Protein AF-A0A1C7E6P9-F1 (afdb_monomer_lite)

Radius of gyration: 23.46 Å; chains: 1; bounding box: 51×42×61 Å

Organism: NCBI:txid1038856

Foldseek 3Di:
DPDPPVVLVVQLVVQLVVQLPPPVCVVPDDPVRSNVCSNVVSVVVVVCCVVVVVQLVVLQVQLVVLQVVLVVCCVVDVVSSVVSNVSSCVSNVVVVVVVVVVVVVVVVVVVVVVVVVVVVVVVD

Sequence (124 aa):
MANSLDTNQSIQNVLIEIFENDPKAQREMNPEEITAISEQYTNDILSFVQNALKYPFYLLGIAALLSLVALFTIKLNKYVSALLLLFAGLLSIFTLLPPILLFFASNNLFKTSSQNQNAVRKLM

pLDDT: mean 78.23, std 13.2, range [35.25, 94.56]

Structure (mmCIF, N/CA/C/O backbone):
data_AF-A0A1C7E6P9-F1
#
_entry.id   AF-A0A1C7E6P9-F1
#
loop_
_atom_site.group_PDB
_atom_site.id
_atom_site.type_symbol
_atom_site.label_atom_id
_atom_site.label_alt_id
_atom_site.label_comp_id
_atom_site.label_asym_id
_atom_site.label_entity_id
_atom_site.label_seq_id
_atom_site.pdbx_PDB_ins_code
_atom_site.Cartn_x
_atom_site.Cartn_y
_atom_site.Cartn_z
_atom_site.occupancy
_atom_site.B_iso_or_equiv
_atom_site.auth_seq_id
_atom_site.auth_comp_id
_atom_site.auth_asym_id
_atom_site.auth_atom_id
_atom_site.pdbx_PDB_model_num
ATOM 1 N N . MET A 1 1 ? -19.136 6.232 -15.610 1.00 35.25 1 MET A N 1
ATOM 2 C CA . MET A 1 1 ? -18.109 5.191 -15.827 1.00 35.25 1 MET A CA 1
ATOM 3 C C . MET A 1 1 ? -17.385 5.527 -17.125 1.00 35.25 1 MET A C 1
ATOM 5 O O . MET A 1 1 ? -17.733 5.001 -18.166 1.00 35.25 1 MET A O 1
ATOM 9 N N . ALA A 1 2 ? -16.485 6.505 -17.094 1.00 39.69 2 ALA A N 1
ATOM 10 C CA . ALA A 1 2 ? -15.740 6.974 -18.263 1.00 39.69 2 ALA A CA 1
ATOM 11 C C . ALA A 1 2 ? -14.478 7.648 -17.719 1.00 39.69 2 ALA A C 1
ATOM 13 O O . ALA A 1 2 ? -14.565 8.780 -17.262 1.00 39.69 2 ALA A O 1
ATOM 14 N N . ASN A 1 3 ? -13.391 6.882 -17.574 1.00 42.16 3 ASN A N 1
ATOM 15 C CA . ASN A 1 3 ? -12.027 7.416 -17.401 1.00 42.16 3 ASN A CA 1
ATOM 16 C C . ASN A 1 3 ? -10.928 6.341 -17.338 1.00 42.16 3 ASN A C 1
ATOM 18 O O . ASN A 1 3 ? -9.770 6.682 -17.161 1.00 42.16 3 ASN A O 1
ATOM 22 N N . SER A 1 4 ? -11.236 5.046 -17.461 1.00 51.09 4 SER A N 1
ATOM 23 C CA . SER A 1 4 ? -10.208 3.994 -17.392 1.00 51.09 4 SER A CA 1
ATOM 24 C C . SER A 1 4 ? -9.660 3.552 -18.751 1.00 51.09 4 SER A C 1
ATOM 26 O O . SER A 1 4 ? -8.664 2.842 -18.780 1.00 51.09 4 SER A O 1
ATOM 28 N N . LEU A 1 5 ? -10.298 3.914 -19.868 1.00 48.09 5 LEU A N 1
ATOM 29 C CA . LEU A 1 5 ? -9.858 3.491 -21.205 1.00 48.09 5 LEU A CA 1
ATOM 30 C C . LEU A 1 5 ? -8.693 4.355 -21.710 1.00 48.09 5 LEU A C 1
ATOM 32 O O . LEU A 1 5 ? -7.632 3.808 -21.996 1.00 48.09 5 LEU A O 1
ATOM 36 N N . ASP A 1 6 ? -8.836 5.684 -21.687 1.00 51.16 6 ASP A N 1
ATOM 37 C CA . ASP A 1 6 ? -7.782 6.602 -22.150 1.00 51.16 6 ASP A CA 1
ATOM 38 C C . ASP A 1 6 ? -6.518 6.547 -21.274 1.00 51.16 6 ASP A C 1
ATOM 40 O O . ASP A 1 6 ? -5.398 6.539 -21.780 1.00 51.16 6 ASP A O 1
ATOM 44 N N . THR A 1 7 ? -6.670 6.434 -19.948 1.00 55.47 7 THR A N 1
ATOM 45 C CA . THR A 1 7 ? -5.520 6.355 -19.028 1.00 55.47 7 THR A CA 1
ATOM 46 C C . THR A 1 7 ? -4.739 5.048 -19.179 1.00 55.47 7 THR A C 1
ATOM 48 O O . THR A 1 7 ? -3.515 5.061 -19.067 1.00 55.47 7 THR A O 1
ATOM 51 N N . ASN A 1 8 ? -5.412 3.927 -19.470 1.00 63.56 8 ASN A N 1
ATOM 52 C CA . ASN A 1 8 ? -4.724 2.660 -19.728 1.00 63.56 8 ASN A C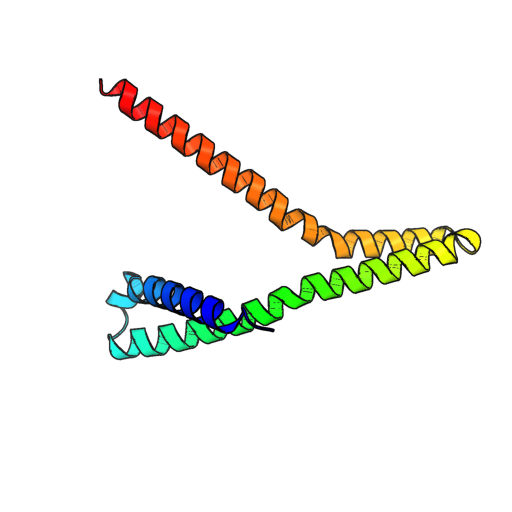A 1
ATOM 53 C C . ASN A 1 8 ? -3.908 2.724 -21.022 1.00 63.56 8 ASN A C 1
ATOM 55 O O . ASN A 1 8 ? -2.774 2.265 -21.018 1.00 63.56 8 ASN A O 1
ATOM 59 N N . GLN A 1 9 ? -4.430 3.351 -22.081 1.00 68.75 9 GLN A N 1
ATOM 60 C CA . GLN A 1 9 ? -3.700 3.486 -23.344 1.00 68.75 9 GLN A CA 1
ATOM 61 C C . GLN A 1 9 ? -2.477 4.403 -23.220 1.00 68.75 9 GLN A C 1
ATOM 63 O O . GLN A 1 9 ? -1.405 4.064 -23.708 1.00 68.75 9 GLN A O 1
ATOM 68 N N . SER A 1 10 ? -2.586 5.535 -22.515 1.00 72.75 10 SER A N 1
ATOM 69 C CA . SER A 1 10 ? -1.421 6.406 -22.293 1.00 72.75 10 SER A CA 1
ATOM 70 C C . SER A 1 10 ? -0.323 5.724 -21.470 1.00 72.75 10 SER A C 1
ATOM 72 O O . SER A 1 10 ? 0.853 5.857 -21.794 1.00 72.75 10 SER A O 1
ATOM 74 N N . ILE A 1 11 ? -0.688 4.975 -20.424 1.00 71.50 11 ILE A N 1
ATOM 75 C CA . ILE A 1 11 ? 0.284 4.238 -19.599 1.00 71.50 11 ILE A CA 1
ATOM 76 C C . ILE A 1 11 ? 0.900 3.077 -20.387 1.00 71.50 11 ILE A C 1
ATOM 78 O O . ILE A 1 11 ? 2.102 2.845 -20.270 1.00 71.50 11 ILE A O 1
ATOM 82 N N . GLN A 1 12 ? 0.106 2.384 -21.209 1.00 73.81 12 GLN A N 1
ATOM 83 C CA . GLN A 1 12 ? 0.607 1.345 -22.108 1.00 73.81 12 GLN A CA 1
ATOM 84 C C . GLN A 1 12 ? 1.659 1.905 -23.067 1.00 73.81 12 GLN A C 1
ATOM 86 O O . GLN A 1 12 ? 2.755 1.361 -23.138 1.00 73.81 12 GLN A O 1
ATOM 91 N N . ASN A 1 13 ? 1.368 3.030 -23.722 1.00 78.62 13 ASN A N 1
ATOM 92 C CA . ASN A 1 13 ? 2.291 3.647 -24.674 1.00 78.62 13 ASN A CA 1
ATOM 93 C C . ASN A 1 13 ? 3.611 4.064 -24.015 1.00 78.62 13 ASN A C 1
ATOM 95 O O . ASN A 1 13 ? 4.670 3.831 -24.582 1.00 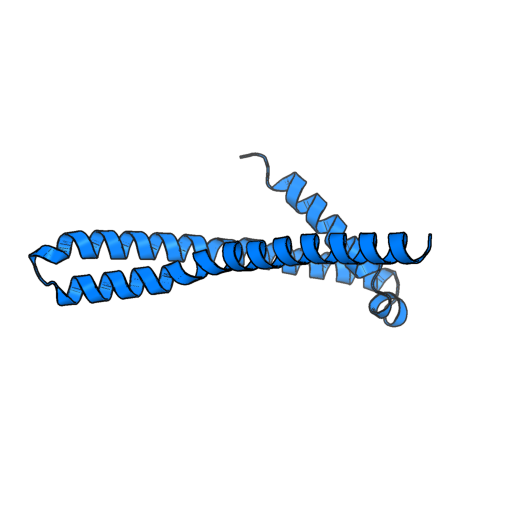78.62 13 ASN A O 1
ATOM 99 N N . VAL A 1 14 ? 3.565 4.619 -22.798 1.00 80.31 14 VAL A N 1
ATOM 100 C CA . VAL A 1 14 ? 4.780 5.003 -22.059 1.00 80.31 14 VAL A CA 1
ATOM 101 C C . VAL A 1 14 ? 5.605 3.779 -21.651 1.00 80.31 14 VAL A C 1
ATOM 103 O O . VAL A 1 14 ? 6.828 3.813 -21.726 1.00 80.31 14 VAL A O 1
ATOM 106 N N . LEU A 1 15 ? 4.966 2.691 -21.211 1.00 75.88 15 LEU A N 1
ATOM 107 C CA . LEU A 1 15 ? 5.675 1.464 -20.830 1.00 75.88 15 LEU A CA 1
ATOM 108 C C . LEU A 1 15 ? 6.314 0.771 -22.038 1.00 75.88 15 LEU A C 1
ATOM 110 O O . LEU A 1 15 ? 7.460 0.332 -21.937 1.00 75.88 15 LEU A O 1
ATOM 114 N N . ILE A 1 16 ? 5.604 0.732 -23.167 1.00 79.38 16 ILE A N 1
ATOM 115 C CA . ILE A 1 16 ? 6.133 0.247 -24.445 1.00 79.38 16 ILE A CA 1
ATOM 116 C C . ILE A 1 16 ? 7.332 1.104 -24.854 1.00 79.38 16 ILE A C 1
ATOM 118 O O . ILE A 1 16 ? 8.407 0.563 -25.087 1.00 79.38 16 ILE A O 1
ATOM 122 N N . GLU A 1 17 ? 7.203 2.433 -24.824 1.00 80.06 17 GLU A N 1
ATOM 123 C CA . GLU A 1 17 ? 8.282 3.353 -25.194 1.00 80.06 17 GLU A CA 1
ATOM 124 C C . GLU A 1 17 ? 9.521 3.199 -24.296 1.00 80.06 17 GLU A C 1
ATOM 126 O O . GLU A 1 17 ? 10.649 3.231 -24.786 1.00 80.06 17 GLU A O 1
ATOM 131 N N . ILE A 1 18 ? 9.348 2.992 -22.986 1.00 79.81 18 ILE A N 1
ATOM 132 C CA . ILE A 1 18 ? 10.470 2.747 -22.066 1.00 79.81 18 ILE A CA 1
ATOM 133 C C . ILE A 1 18 ? 11.175 1.427 -22.394 1.00 79.81 18 ILE A C 1
ATOM 135 O O . ILE A 1 18 ? 12.403 1.370 -22.347 1.00 79.81 18 ILE A O 1
ATOM 139 N N . PHE A 1 19 ? 10.419 0.375 -22.711 1.00 75.00 19 PHE A N 1
ATOM 140 C CA . PHE A 1 19 ? 10.976 -0.944 -23.005 1.00 75.00 19 PHE A CA 1
ATOM 141 C C . PHE A 1 19 ? 11.666 -0.985 -24.374 1.00 75.00 19 PHE A C 1
ATOM 143 O O . PHE A 1 19 ? 12.775 -1.501 -24.492 1.00 75.00 19 PHE A O 1
ATOM 150 N N . GLU A 1 20 ? 11.057 -0.387 -25.399 1.00 78.50 20 GLU A N 1
ATOM 151 C CA . GLU A 1 20 ? 11.632 -0.295 -26.745 1.00 78.50 20 GLU A CA 1
ATOM 152 C C . GLU A 1 20 ? 12.910 0.551 -26.773 1.00 78.50 20 GLU A C 1
ATOM 154 O O . GLU A 1 20 ? 13.826 0.277 -27.552 1.00 78.50 20 GLU A O 1
ATOM 159 N N . ASN A 1 21 ? 13.014 1.549 -25.892 1.00 81.75 21 ASN A N 1
ATOM 160 C CA . ASN A 1 21 ? 14.213 2.370 -25.740 1.00 81.75 21 ASN A CA 1
ATOM 161 C C . ASN A 1 21 ? 15.252 1.789 -24.764 1.00 81.75 21 ASN A C 1
ATOM 163 O O . ASN A 1 21 ? 16.274 2.439 -24.524 1.00 81.75 21 ASN A O 1
ATOM 167 N N . ASP A 1 22 ? 15.044 0.589 -24.204 1.00 77.31 22 ASP A N 1
ATOM 168 C CA . ASP A 1 22 ? 16.033 -0.031 -23.322 1.00 77.31 22 ASP A CA 1
ATOM 169 C C . ASP A 1 22 ? 17.269 -0.479 -24.138 1.00 77.31 22 ASP A C 1
ATOM 171 O O . ASP A 1 22 ? 17.176 -1.375 -24.986 1.00 77.31 22 ASP A O 1
ATOM 175 N N . PRO A 1 23 ? 18.466 0.089 -23.879 1.00 76.94 23 PRO A N 1
ATOM 176 C CA . PRO A 1 23 ? 19.689 -0.267 -24.594 1.00 76.94 23 PRO A CA 1
ATOM 177 C C . PRO A 1 23 ? 20.113 -1.729 -24.399 1.00 76.94 23 PRO A C 1
ATOM 179 O O . PRO A 1 23 ? 20.939 -2.218 -25.170 1.00 76.94 23 PRO A O 1
ATOM 182 N N . LYS A 1 24 ? 19.603 -2.433 -23.380 1.00 77.31 24 LYS A N 1
ATOM 183 C CA . LYS A 1 24 ? 19.781 -3.884 -23.242 1.00 77.31 24 LYS A CA 1
ATOM 184 C C . LYS A 1 24 ? 18.864 -4.657 -24.185 1.00 77.31 24 LYS A C 1
ATOM 186 O O . LYS A 1 24 ? 19.351 -5.537 -24.888 1.00 77.31 24 LYS A O 1
ATOM 191 N N . ALA A 1 25 ? 17.584 -4.294 -24.250 1.00 71.50 25 ALA A N 1
ATOM 192 C CA . ALA A 1 25 ? 16.618 -4.941 -25.137 1.00 71.50 25 ALA A CA 1
ATOM 193 C C . ALA A 1 25 ? 17.032 -4.789 -26.611 1.00 71.50 25 ALA A C 1
ATOM 195 O O . ALA A 1 25 ? 17.084 -5.774 -27.340 1.00 71.50 25 ALA 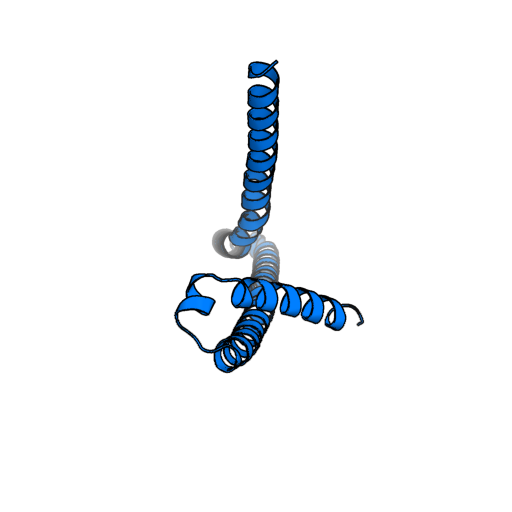A O 1
ATOM 196 N N . GLN A 1 26 ? 17.472 -3.592 -27.016 1.00 76.25 26 GLN A N 1
ATOM 197 C CA . GLN A 1 26 ? 17.956 -3.324 -28.379 1.00 76.25 26 GLN A CA 1
ATOM 198 C C . GLN A 1 26 ? 19.230 -4.092 -28.768 1.00 76.25 26 GLN A C 1
ATOM 200 O O . GLN A 1 26 ? 19.535 -4.223 -29.952 1.00 76.25 26 GLN A O 1
ATOM 205 N N . ARG A 1 27 ? 20.019 -4.558 -27.791 1.00 76.81 27 ARG A N 1
ATOM 206 C CA . ARG A 1 27 ? 21.246 -5.334 -28.042 1.00 76.81 27 ARG A CA 1
ATOM 207 C C . ARG A 1 27 ? 20.994 -6.830 -28.146 1.00 76.81 27 ARG A C 1
ATOM 209 O O . ARG A 1 27 ? 21.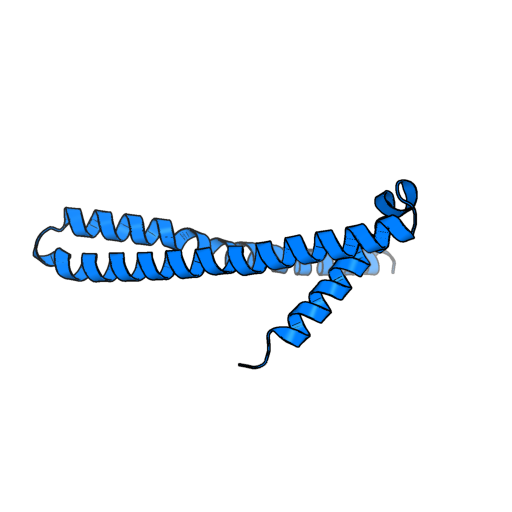789 -7.521 -28.776 1.00 76.81 27 ARG A O 1
ATOM 216 N N . GLU A 1 28 ? 19.960 -7.321 -27.474 1.00 81.06 28 GLU A N 1
ATOM 217 C CA . GLU A 1 28 ? 19.748 -8.751 -27.240 1.00 81.06 28 GLU A CA 1
ATOM 218 C C . GLU A 1 28 ? 18.561 -9.323 -28.029 1.00 81.06 28 GLU A C 1
ATOM 220 O O . GLU A 1 28 ? 18.453 -10.542 -28.130 1.00 81.06 28 GLU A O 1
ATOM 225 N N . MET A 1 29 ? 17.696 -8.479 -28.601 1.00 76.31 29 MET A N 1
ATOM 226 C CA . MET A 1 29 ? 16.448 -8.900 -29.247 1.00 76.31 29 MET A CA 1
ATOM 227 C C . MET A 1 29 ? 16.289 -8.299 -30.647 1.00 76.31 29 MET A C 1
ATOM 229 O O . MET A 1 29 ? 16.743 -7.184 -30.918 1.00 76.31 29 MET A O 1
ATOM 233 N N . ASN A 1 30 ? 15.613 -9.026 -31.541 1.00 81.69 30 ASN A N 1
ATOM 234 C CA . ASN A 1 30 ? 15.225 -8.485 -32.844 1.00 81.69 30 ASN A CA 1
ATOM 235 C C . ASN A 1 30 ? 14.066 -7.477 -32.705 1.00 81.69 30 ASN A C 1
ATOM 237 O O . ASN A 1 30 ? 13.243 -7.624 -31.806 1.00 81.69 30 ASN A O 1
ATOM 241 N N . PRO A 1 31 ? 13.918 -6.501 -33.622 1.00 73.81 31 PRO A N 1
ATOM 242 C CA . PRO A 1 31 ? 12.865 -5.482 -33.540 1.00 73.81 31 PRO A CA 1
ATOM 243 C C . PRO A 1 31 ? 11.441 -6.052 -33.420 1.00 73.81 31 PRO A C 1
ATOM 245 O O . PRO A 1 31 ? 10.647 -5.555 -32.630 1.00 73.81 31 PRO A O 1
ATOM 248 N N . GLU A 1 32 ? 11.135 -7.131 -34.147 1.00 71.88 32 GLU A N 1
ATOM 249 C CA . GLU A 1 32 ? 9.829 -7.808 -34.078 1.00 71.88 32 GLU A CA 1
ATOM 250 C C . GLU A 1 32 ? 9.597 -8.510 -32.727 1.00 71.88 32 GLU A C 1
ATOM 252 O O . GLU A 1 32 ? 8.472 -8.560 -32.233 1.00 71.88 32 GLU A O 1
ATOM 257 N N . GLU A 1 33 ? 10.663 -9.011 -32.096 1.00 71.25 33 GLU A N 1
ATOM 258 C CA . GLU A 1 33 ? 10.608 -9.618 -30.762 1.00 71.25 33 GLU A CA 1
ATOM 259 C C . GLU A 1 33 ? 10.464 -8.546 -29.675 1.00 71.25 33 GLU A C 1
ATOM 261 O O . GLU A 1 33 ? 9.707 -8.743 -28.728 1.00 71.25 33 GLU A O 1
ATOM 266 N N . ILE A 1 34 ? 11.127 -7.395 -29.833 1.00 73.06 34 ILE A N 1
ATOM 267 C CA . ILE A 1 34 ? 11.040 -6.258 -28.907 1.00 73.06 34 ILE A CA 1
ATOM 268 C C . ILE A 1 34 ? 9.595 -5.758 -28.809 1.00 73.06 34 ILE A C 1
ATOM 270 O O . ILE A 1 34 ? 9.092 -5.609 -27.698 1.00 73.06 34 ILE A O 1
ATOM 274 N N . THR A 1 35 ? 8.913 -5.544 -29.939 1.00 73.38 35 THR A N 1
ATOM 275 C CA . THR A 1 35 ? 7.527 -5.048 -29.945 1.00 73.38 35 THR A CA 1
ATOM 276 C C . THR A 1 35 ? 6.538 -6.092 -29.411 1.00 73.38 35 THR A C 1
ATOM 278 O O . THR A 1 35 ? 5.667 -5.768 -28.609 1.00 73.38 35 THR A O 1
ATOM 281 N N . ALA A 1 36 ? 6.693 -7.371 -29.771 1.00 73.12 36 ALA A N 1
ATOM 282 C CA . ALA A 1 36 ? 5.812 -8.424 -29.256 1.00 73.12 36 ALA A CA 1
ATOM 283 C C . ALA A 1 36 ? 5.969 -8.630 -27.735 1.00 73.12 36 ALA A C 1
ATOM 285 O O . ALA A 1 36 ? 4.982 -8.795 -27.012 1.00 73.12 36 ALA A O 1
ATOM 286 N N . ILE A 1 37 ? 7.208 -8.593 -27.230 1.00 75.19 37 ILE A N 1
ATOM 287 C CA . ILE A 1 37 ? 7.501 -8.736 -25.799 1.00 75.19 37 ILE A CA 1
ATOM 288 C C . ILE A 1 37 ? 7.067 -7.485 -25.029 1.00 75.19 37 ILE A C 1
ATOM 290 O O . ILE A 1 37 ? 6.520 -7.625 -23.934 1.00 75.19 37 ILE A O 1
ATOM 294 N N . SER A 1 38 ? 7.262 -6.279 -25.575 1.00 71.81 38 SER A N 1
ATOM 295 C CA . SER A 1 38 ? 6.877 -5.026 -24.912 1.00 71.81 38 SER A CA 1
ATOM 296 C C . SER A 1 38 ? 5.363 -4.935 -24.712 1.00 71.81 38 SER A C 1
ATOM 298 O O . SER A 1 38 ? 4.915 -4.597 -23.614 1.00 71.81 38 SER A O 1
ATOM 300 N N . GLU A 1 39 ? 4.563 -5.314 -25.712 1.00 76.50 39 GLU A N 1
ATOM 301 C CA . GLU A 1 39 ? 3.101 -5.342 -25.617 1.00 76.50 39 GLU A CA 1
ATOM 302 C C . GLU A 1 39 ? 2.613 -6.374 -24.594 1.00 76.50 39 GLU A C 1
ATOM 304 O O . GLU A 1 39 ? 1.772 -6.064 -23.741 1.00 76.50 39 GLU A O 1
ATOM 309 N N . GLN A 1 40 ? 3.156 -7.594 -24.636 1.00 77.25 40 GLN A N 1
ATOM 310 C CA . GLN A 1 40 ? 2.774 -8.655 -23.705 1.00 77.25 40 GLN A CA 1
ATOM 311 C C . GLN A 1 40 ? 3.160 -8.301 -22.262 1.00 77.25 40 GLN A C 1
ATOM 313 O O . GLN A 1 40 ? 2.323 -8.364 -21.361 1.00 77.25 40 GLN A O 1
ATOM 318 N N . TYR A 1 41 ? 4.397 -7.853 -22.047 1.00 74.81 41 TYR A N 1
ATOM 319 C CA . TYR A 1 41 ? 4.900 -7.425 -20.743 1.00 74.81 41 TYR A CA 1
ATOM 320 C C . TYR A 1 41 ? 4.084 -6.263 -20.168 1.00 74.81 41 TYR A C 1
ATOM 322 O O . TYR A 1 41 ? 3.724 -6.258 -18.988 1.00 74.81 41 TYR A O 1
ATOM 330 N N . THR A 1 42 ? 3.732 -5.295 -21.012 1.00 78.12 42 THR A N 1
ATOM 331 C CA . THR A 1 42 ? 2.925 -4.143 -20.611 1.00 78.12 42 THR A CA 1
ATOM 332 C C . THR A 1 42 ? 1.516 -4.562 -20.197 1.00 78.12 42 THR A C 1
ATOM 334 O O . THR A 1 42 ? 1.015 -4.098 -19.171 1.00 78.12 42 THR A O 1
ATOM 337 N N . ASN A 1 43 ? 0.877 -5.466 -20.943 1.00 80.19 43 ASN A N 1
ATOM 338 C CA . ASN A 1 43 ? -0.449 -5.983 -20.602 1.00 80.19 43 ASN A CA 1
ATOM 339 C C . ASN A 1 43 ? -0.442 -6.795 -19.297 1.00 80.19 43 ASN A C 1
ATOM 341 O O . ASN A 1 43 ? -1.336 -6.629 -18.458 1.00 80.19 43 ASN A O 1
ATOM 345 N N . ASP A 1 44 ? 0.589 -7.611 -19.082 1.00 79.25 44 ASP A N 1
ATOM 346 C CA . ASP A 1 44 ? 0.753 -8.385 -17.852 1.00 79.25 44 ASP A CA 1
ATOM 347 C C . ASP A 1 44 ? 0.962 -7.470 -16.640 1.00 79.25 44 ASP A C 1
ATOM 349 O O . ASP A 1 44 ? 0.284 -7.625 -15.621 1.00 79.25 44 ASP A O 1
ATOM 353 N N . ILE A 1 45 ? 1.808 -6.442 -16.762 1.00 79.88 45 ILE A N 1
ATOM 354 C CA . ILE A 1 45 ? 1.982 -5.439 -15.705 1.00 79.88 45 ILE A CA 1
ATOM 355 C C . ILE A 1 45 ? 0.680 -4.703 -15.437 1.00 79.88 45 ILE A C 1
ATOM 357 O O . ILE A 1 45 ? 0.302 -4.541 -14.280 1.00 79.88 45 ILE A O 1
ATOM 361 N N . LEU A 1 46 ? -0.016 -4.241 -16.473 1.00 79.19 46 LEU A N 1
ATOM 362 C CA . LEU A 1 46 ? -1.214 -3.431 -16.296 1.00 79.19 46 LEU A CA 1
ATOM 363 C C . LEU A 1 46 ? -2.329 -4.229 -15.614 1.00 79.19 46 LEU A C 1
ATOM 365 O O . LEU A 1 46 ? -2.985 -3.722 -14.701 1.00 79.19 46 LEU A O 1
ATOM 369 N N . SER A 1 47 ? -2.504 -5.495 -16.001 1.00 80.06 47 SER A N 1
ATOM 370 C CA . SER A 1 47 ? -3.463 -6.400 -15.366 1.00 80.06 47 SER A CA 1
ATOM 371 C C . SER A 1 47 ? -3.076 -6.719 -13.917 1.00 80.06 47 SER A C 1
ATOM 373 O O . SER A 1 47 ? -3.931 -6.670 -13.023 1.00 80.06 47 SER A O 1
ATOM 375 N N . PHE A 1 48 ? -1.786 -6.955 -13.652 1.00 80.38 48 PHE A N 1
ATOM 376 C CA . PHE A 1 48 ? -1.267 -7.160 -12.305 1.00 80.38 48 PHE A CA 1
ATOM 377 C C . PHE A 1 48 ? -1.502 -5.930 -11.434 1.00 80.38 48 PHE A C 1
ATOM 379 O O . PHE A 1 48 ? -2.078 -6.053 -10.360 1.00 80.38 48 PHE A O 1
ATOM 386 N N . VAL A 1 49 ? -1.127 -4.742 -11.906 1.00 80.06 49 VAL A N 1
ATOM 387 C CA . VAL A 1 49 ? -1.286 -3.464 -11.204 1.00 80.06 49 VAL A CA 1
ATOM 388 C C . VAL A 1 49 ? -2.763 -3.201 -10.920 1.00 80.06 49 VAL A C 1
ATOM 390 O O . VAL A 1 49 ? -3.121 -2.952 -9.772 1.00 80.06 49 VAL A O 1
ATOM 393 N N . GLN A 1 50 ? -3.654 -3.343 -11.905 1.00 80.25 50 GLN A N 1
ATOM 394 C CA . GLN A 1 50 ? -5.094 -3.150 -11.697 1.00 80.25 50 GLN A CA 1
ATOM 395 C C . GLN A 1 50 ? -5.684 -4.093 -10.642 1.00 80.25 50 GLN A C 1
ATOM 397 O O . GLN A 1 50 ? -6.561 -3.683 -9.879 1.00 80.25 50 GLN A O 1
ATOM 402 N N . ASN A 1 51 ? -5.230 -5.346 -10.577 1.00 79.12 51 ASN A N 1
ATOM 403 C CA . ASN A 1 51 ? -5.678 -6.275 -9.541 1.00 79.12 51 ASN A CA 1
ATOM 404 C C . ASN A 1 51 ? -4.999 -6.016 -8.192 1.00 79.12 51 ASN A C 1
ATOM 406 O O . ASN A 1 51 ? -5.676 -6.004 -7.163 1.00 79.12 51 ASN A O 1
ATOM 410 N N . ALA A 1 52 ? -3.697 -5.743 -8.186 1.00 80.56 52 ALA A N 1
ATOM 411 C CA . ALA A 1 52 ? -2.911 -5.426 -7.001 1.00 80.56 52 ALA A CA 1
ATOM 412 C C . ALA A 1 52 ? -3.447 -4.177 -6.292 1.00 80.56 52 ALA A C 1
ATOM 414 O O . ALA A 1 52 ? -3.569 -4.178 -5.070 1.00 80.56 52 ALA A O 1
ATOM 415 N N . LEU A 1 53 ? -3.857 -3.148 -7.044 1.00 78.19 53 LEU A N 1
ATOM 416 C CA . LEU A 1 53 ? -4.420 -1.917 -6.490 1.00 78.19 53 LEU A CA 1
ATOM 417 C C . LEU A 1 53 ? -5.753 -2.131 -5.771 1.00 78.19 53 LEU A C 1
ATOM 419 O O . LEU A 1 53 ? -6.103 -1.298 -4.946 1.00 78.19 53 LEU A O 1
ATOM 423 N N . LYS A 1 54 ? -6.492 -3.219 -6.023 1.00 80.62 54 LYS A N 1
ATOM 424 C CA . LYS A 1 54 ? -7.765 -3.492 -5.328 1.00 80.62 54 LYS A CA 1
ATOM 425 C C . LYS A 1 54 ? -7.562 -4.058 -3.922 1.00 80.62 54 LYS A C 1
ATOM 427 O O . LYS A 1 54 ? -8.327 -3.724 -3.020 1.00 80.62 54 LYS A O 1
ATOM 432 N N . TYR A 1 55 ? -6.530 -4.880 -3.717 1.00 82.38 55 TYR A N 1
ATOM 433 C CA . TYR A 1 55 ? -6.196 -5.479 -2.416 1.00 82.38 55 TYR A CA 1
ATOM 434 C C . TYR A 1 55 ? -6.142 -4.483 -1.249 1.00 82.38 55 TYR A C 1
ATOM 436 O O . TYR A 1 55 ? -6.807 -4.741 -0.243 1.00 82.38 55 TYR A O 1
ATOM 444 N N . PRO A 1 56 ? -5.433 -3.342 -1.343 1.00 84.06 56 PRO A N 1
ATOM 445 C CA . PRO A 1 56 ? -5.406 -2.368 -0.260 1.00 84.06 56 PRO A CA 1
ATOM 446 C C . PRO A 1 56 ? -6.804 -1.837 0.096 1.00 84.06 56 PRO A C 1
ATOM 448 O O . PRO A 1 56 ? -7.126 -1.703 1.276 1.00 84.06 56 PRO A O 1
ATOM 451 N N . PHE A 1 57 ? -7.687 -1.616 -0.883 1.00 84.56 57 PHE A N 1
ATOM 452 C CA . PHE A 1 57 ? -9.063 -1.188 -0.599 1.00 84.56 57 PHE A CA 1
ATOM 453 C C . PHE A 1 57 ? -9.872 -2.262 0.140 1.00 84.56 57 PHE A C 1
ATOM 455 O O . PHE A 1 57 ? -10.612 -1.932 1.067 1.00 84.56 57 PHE A O 1
ATOM 462 N N . TYR A 1 58 ? -9.708 -3.542 -0.209 1.00 87.94 58 TYR A N 1
ATOM 463 C CA . TYR A 1 58 ? -10.352 -4.634 0.530 1.00 87.94 58 TYR A CA 1
ATOM 464 C C . TYR A 1 58 ? -9.840 -4.737 1.971 1.00 87.94 58 TYR A C 1
ATOM 466 O O . TYR A 1 58 ? -10.643 -4.884 2.893 1.00 87.94 58 TYR A O 1
ATOM 474 N N . LEU A 1 59 ? -8.527 -4.598 2.181 1.00 87.75 59 LEU A N 1
ATOM 475 C CA . LEU A 1 59 ? -7.926 -4.594 3.520 1.00 87.75 59 LEU A CA 1
ATOM 476 C C . LEU A 1 59 ? -8.460 -3.435 4.372 1.00 87.75 59 LEU A C 1
ATOM 478 O O . LEU A 1 59 ? -8.784 -3.637 5.541 1.00 87.75 59 LEU A O 1
ATOM 482 N N . LEU A 1 60 ? -8.632 -2.250 3.778 1.00 89.62 60 LEU A N 1
ATOM 483 C CA . LEU A 1 60 ? -9.270 -1.101 4.427 1.00 89.62 60 LEU A CA 1
ATOM 484 C C . LEU A 1 60 ? -10.730 -1.373 4.801 1.00 89.62 60 LEU A C 1
ATOM 486 O O . LEU A 1 60 ? -11.146 -1.050 5.913 1.00 89.62 60 LEU A O 1
ATOM 490 N N . GLY A 1 61 ? -11.504 -1.990 3.905 1.00 91.00 61 GLY A N 1
ATOM 491 C CA . GLY A 1 61 ? -12.888 -2.375 4.188 1.00 91.00 61 GLY A CA 1
ATOM 492 C C . GLY A 1 61 ? -12.988 -3.340 5.374 1.00 91.00 61 GLY A C 1
ATOM 493 O O . GLY A 1 61 ? -13.795 -3.134 6.281 1.00 91.00 61 GLY A O 1
ATOM 494 N N . ILE A 1 62 ? -12.116 -4.351 5.415 1.00 92.25 62 ILE A N 1
ATOM 495 C CA . ILE A 1 62 ? -12.037 -5.306 6.529 1.00 92.25 62 ILE A CA 1
ATOM 496 C C . ILE A 1 62 ? -11.611 -4.599 7.823 1.00 92.25 62 ILE A C 1
ATOM 498 O O . ILE A 1 62 ? -12.220 -4.823 8.868 1.00 92.25 62 ILE A O 1
ATOM 502 N N . ALA A 1 63 ? -10.618 -3.709 7.768 1.00 92.62 63 ALA A N 1
ATOM 503 C CA . ALA A 1 63 ? -10.178 -2.930 8.925 1.00 92.62 63 ALA A CA 1
ATOM 504 C C . ALA A 1 63 ? -11.302 -2.042 9.491 1.00 92.62 63 ALA A C 1
ATOM 506 O O . ALA A 1 63 ? -11.477 -1.960 10.710 1.00 92.62 63 ALA A O 1
ATOM 507 N N . ALA A 1 64 ? -12.106 -1.419 8.624 1.00 93.25 64 ALA A N 1
ATOM 508 C CA . ALA A 1 64 ? -13.258 -0.618 9.031 1.00 93.25 64 ALA A CA 1
ATOM 509 C C . ALA A 1 64 ? -14.341 -1.472 9.713 1.00 93.25 64 ALA A C 1
ATOM 511 O O . ALA A 1 64 ? -14.861 -1.084 10.760 1.00 93.25 64 ALA A O 1
ATOM 512 N N . LEU A 1 65 ? -14.636 -2.660 9.173 1.00 94.56 65 LEU A N 1
ATOM 513 C CA . LEU A 1 65 ? -15.569 -3.607 9.790 1.00 94.56 65 LEU A CA 1
ATOM 514 C C . LEU A 1 65 ? -15.070 -4.098 11.152 1.00 94.56 65 LEU A C 1
ATOM 516 O O . LEU A 1 65 ? -15.828 -4.074 12.120 1.00 94.56 65 LEU A O 1
ATOM 520 N N . LEU A 1 66 ? -13.797 -4.487 11.253 1.00 93.06 66 LEU A N 1
ATOM 521 C CA . LEU A 1 66 ? -13.178 -4.886 12.521 1.00 93.06 66 LEU A CA 1
ATOM 522 C C . LEU A 1 66 ? -13.269 -3.764 13.559 1.00 93.06 66 LEU A C 1
ATOM 524 O O . LEU A 1 66 ? -13.610 -4.023 14.711 1.00 93.06 66 LEU A O 1
ATOM 528 N N . SER A 1 67 ? -13.034 -2.520 13.140 1.00 92.75 67 SER A N 1
ATOM 529 C CA . SER A 1 67 ? -13.155 -1.343 14.005 1.00 92.75 67 SER A CA 1
ATOM 530 C C . SER A 1 67 ? -14.592 -1.129 14.485 1.00 92.75 67 SER A C 1
ATOM 532 O O . SER A 1 67 ? -14.812 -0.898 15.672 1.00 92.75 67 SER A O 1
ATOM 534 N N . LEU A 1 68 ? -15.584 -1.265 13.598 1.00 93.50 68 LEU A N 1
ATOM 535 C CA . LEU A 1 68 ? -17.003 -1.191 13.960 1.00 93.50 68 LEU A CA 1
ATOM 536 C C . LEU A 1 68 ? -17.382 -2.270 14.976 1.00 93.50 68 LEU A C 1
ATOM 538 O O . LEU A 1 68 ? -17.956 -1.957 16.018 1.00 93.50 68 LEU A O 1
ATOM 542 N N . VAL A 1 69 ? -17.019 -3.527 14.712 1.00 91.88 69 VAL A N 1
ATOM 543 C CA . VAL A 1 69 ? -17.287 -4.642 15.631 1.00 91.88 69 VAL A CA 1
ATOM 544 C C . VAL A 1 69 ? -16.615 -4.394 16.981 1.00 91.88 69 VAL A C 1
ATOM 546 O O . VAL A 1 69 ? -17.261 -4.550 18.016 1.00 91.88 69 VAL A O 1
ATOM 549 N N . ALA A 1 70 ? -15.368 -3.918 16.983 1.00 91.12 70 ALA A N 1
ATOM 550 C CA . ALA A 1 70 ? -14.642 -3.592 18.203 1.00 91.12 70 ALA A CA 1
ATOM 551 C C . ALA A 1 70 ? -15.338 -2.514 19.046 1.00 91.12 70 ALA A C 1
ATOM 553 O O . ALA A 1 70 ? -15.356 -2.611 20.277 1.00 91.12 70 ALA A O 1
ATOM 554 N N . LEU A 1 71 ? -15.933 -1.502 18.409 1.00 91.31 71 LEU A N 1
ATOM 555 C CA . LEU A 1 71 ? -16.699 -0.465 19.103 1.00 91.31 71 LEU A CA 1
ATOM 556 C C . LEU A 1 71 ? -17.956 -1.039 19.768 1.00 91.31 71 LEU A C 1
ATOM 558 O O . LEU A 1 71 ? -18.255 -0.686 20.911 1.00 91.31 71 LEU A O 1
ATOM 562 N N . PHE A 1 72 ? -18.658 -1.964 19.109 1.00 91.38 72 PHE A N 1
ATOM 563 C CA . PHE A 1 72 ? -19.820 -2.631 19.703 1.00 91.38 72 PHE A CA 1
ATOM 564 C C . PHE A 1 72 ? -19.431 -3.570 20.852 1.00 91.38 72 PHE A C 1
ATOM 566 O O . PHE A 1 72 ? -20.108 -3.599 21.882 1.00 91.38 72 PHE A O 1
ATOM 573 N N . THR A 1 73 ? -18.317 -4.296 20.733 1.00 89.69 73 THR A N 1
ATOM 574 C CA . THR A 1 73 ? -17.860 -5.224 21.778 1.00 89.69 73 THR A CA 1
ATOM 575 C C . THR A 1 73 ? -17.157 -4.539 22.949 1.00 89.69 73 THR A C 1
ATOM 577 O O . THR A 1 73 ? -16.929 -5.190 23.968 1.00 89.69 73 THR A O 1
ATOM 580 N N . ILE A 1 74 ? -16.876 -3.229 22.877 1.00 89.00 74 ILE A N 1
ATOM 581 C CA . ILE A 1 74 ? -16.101 -2.500 23.902 1.00 89.00 74 ILE A CA 1
ATOM 582 C C . ILE A 1 74 ? -16.763 -2.558 25.283 1.00 89.00 74 ILE A C 1
ATOM 584 O O . ILE A 1 74 ? -16.080 -2.586 26.307 1.00 89.00 74 ILE A O 1
ATOM 588 N N . LYS A 1 75 ? -18.102 -2.598 25.307 1.00 84.62 75 LYS A N 1
ATOM 589 C CA . LYS A 1 75 ? -18.898 -2.682 26.539 1.00 84.62 75 LYS A CA 1
ATOM 590 C C . LYS A 1 75 ? -18.996 -4.105 27.095 1.00 84.62 75 LYS A C 1
ATOM 592 O O . LYS A 1 75 ? -19.275 -4.259 28.277 1.00 84.62 75 LYS A O 1
ATOM 597 N N . LEU A 1 76 ? -18.772 -5.118 26.259 1.00 87.31 76 LEU A N 1
ATOM 598 C CA . LEU A 1 76 ? -18.875 -6.536 26.612 1.00 87.31 76 LEU A CA 1
ATOM 599 C C . LEU A 1 76 ? -17.523 -7.098 27.053 1.00 87.31 76 LEU A C 1
ATOM 601 O O . LEU A 1 76 ? -17.420 -7.726 28.102 1.00 87.31 76 LEU A O 1
ATOM 605 N N . ASN A 1 77 ? -16.477 -6.872 26.256 1.00 88.56 77 ASN A N 1
ATOM 606 C CA . ASN A 1 77 ? -15.142 -7.377 26.533 1.00 88.56 77 ASN A CA 1
ATOM 607 C C . ASN A 1 77 ? -14.067 -6.470 25.917 1.00 88.56 77 ASN A C 1
ATOM 609 O O . ASN A 1 77 ? -13.812 -6.488 24.711 1.00 88.56 77 ASN A O 1
ATOM 613 N N . LYS A 1 78 ? -13.388 -5.716 26.786 1.00 87.94 78 LYS A N 1
ATOM 614 C CA . LYS A 1 78 ? -12.348 -4.751 26.405 1.00 87.94 78 LYS A CA 1
ATOM 615 C C . LYS A 1 78 ? -11.149 -5.408 25.714 1.00 87.94 78 LYS A C 1
ATOM 617 O O . LYS A 1 78 ? -10.557 -4.790 24.834 1.00 87.94 78 LYS A O 1
ATOM 622 N N . TYR A 1 79 ? -10.808 -6.648 26.072 1.00 92.12 79 TYR A N 1
ATOM 623 C CA . TYR A 1 79 ? -9.668 -7.359 25.485 1.00 92.12 79 TYR A CA 1
ATOM 624 C C . TYR A 1 79 ? -9.935 -7.765 24.037 1.00 92.12 79 TYR A C 1
ATOM 626 O O . TYR A 1 79 ? -9.076 -7.580 23.179 1.00 92.12 79 TYR A O 1
ATOM 634 N N . VAL A 1 80 ? -11.145 -8.253 23.749 1.00 88.94 80 VAL A N 1
ATOM 635 C CA . VAL A 1 80 ? -11.549 -8.618 22.383 1.00 88.94 80 VAL A CA 1
ATOM 636 C C . VAL A 1 80 ? -11.552 -7.382 21.489 1.00 88.94 80 VAL A C 1
ATOM 638 O O . VAL A 1 80 ? -10.968 -7.405 20.409 1.00 88.94 80 VAL A O 1
ATOM 641 N N . SER A 1 81 ? -12.120 -6.269 21.959 1.00 89.75 81 SER A N 1
ATOM 642 C CA . SER A 1 81 ? -12.098 -5.011 21.209 1.00 89.75 81 SER A CA 1
ATOM 643 C C . SER A 1 81 ? -10.690 -4.479 20.961 1.00 89.75 81 SER A C 1
ATOM 645 O O . SER A 1 81 ? -10.405 -4.021 19.858 1.00 89.75 81 SER A O 1
ATOM 647 N N . ALA A 1 82 ? -9.798 -4.556 21.953 1.00 91.94 82 ALA A N 1
ATOM 648 C CA . ALA A 1 82 ? -8.408 -4.145 21.777 1.00 91.94 82 ALA A CA 1
ATOM 649 C C . ALA A 1 82 ? -7.706 -4.979 20.694 1.00 91.94 82 ALA A C 1
ATOM 651 O O . ALA A 1 82 ? -7.008 -4.421 19.851 1.00 91.94 82 ALA A O 1
ATOM 652 N N . LEU A 1 83 ? -7.941 -6.296 20.670 1.00 94.00 83 LEU A N 1
ATOM 653 C CA . LEU A 1 83 ? -7.366 -7.190 19.666 1.00 94.00 83 LEU A CA 1
ATOM 654 C C . LEU A 1 83 ? -7.893 -6.881 18.255 1.00 94.00 83 LEU A C 1
ATOM 656 O O . LEU A 1 83 ? -7.116 -6.790 17.308 1.00 94.00 83 LEU A O 1
ATOM 660 N N . LEU A 1 84 ? -9.205 -6.664 18.119 1.00 90.88 84 LEU A N 1
ATOM 661 C CA . LEU A 1 84 ? -9.838 -6.298 16.848 1.00 90.88 84 LEU A CA 1
ATOM 662 C C . LEU A 1 84 ? -9.312 -4.960 16.306 1.00 90.88 84 LEU A C 1
ATOM 664 O O . LEU A 1 84 ? -9.010 -4.861 15.117 1.00 90.88 84 LEU A O 1
ATOM 668 N N . LEU A 1 85 ? -9.149 -3.952 17.171 1.00 92.94 85 LEU A N 1
ATOM 669 C CA . LEU A 1 85 ? -8.568 -2.658 16.793 1.00 92.94 85 LEU A CA 1
ATOM 670 C C . LEU A 1 85 ? -7.091 -2.775 16.417 1.00 92.94 85 LEU A C 1
ATOM 672 O O . LEU A 1 85 ? -6.649 -2.113 15.482 1.00 92.94 85 LEU A O 1
ATOM 676 N N . LEU A 1 86 ? -6.331 -3.632 17.102 1.00 94.19 86 LEU A N 1
ATOM 677 C CA . LEU A 1 86 ? -4.934 -3.895 16.764 1.00 94.19 86 LEU A CA 1
ATOM 678 C C . LEU A 1 86 ? -4.816 -4.504 15.362 1.00 94.19 86 LEU A C 1
ATOM 680 O O . LEU A 1 86 ? -4.019 -4.029 14.553 1.00 94.19 86 L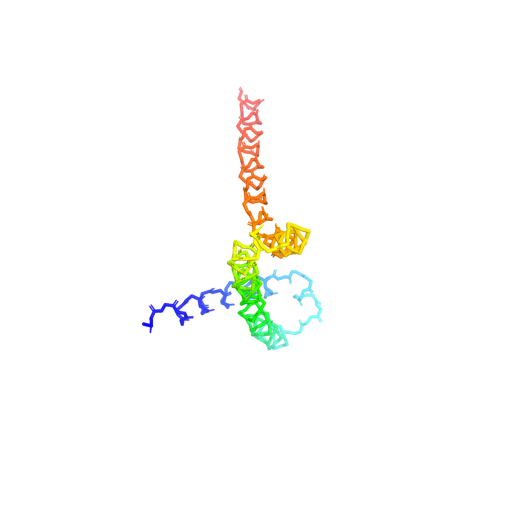EU A O 1
ATOM 684 N N . PHE A 1 87 ? -5.644 -5.502 15.038 1.00 92.12 87 PHE A N 1
ATOM 685 C CA . PHE A 1 87 ? -5.682 -6.076 13.691 1.00 92.12 87 PHE A CA 1
ATOM 686 C C . PHE A 1 87 ? -6.143 -5.067 12.640 1.00 92.12 87 PHE A C 1
ATOM 688 O O . PHE A 1 87 ? -5.538 -4.993 11.574 1.00 92.12 87 PHE A O 1
ATOM 695 N N . ALA A 1 88 ? -7.155 -4.250 12.940 1.00 91.25 88 ALA A N 1
ATOM 696 C CA . ALA A 1 88 ? -7.577 -3.173 12.049 1.00 91.25 88 ALA A CA 1
ATOM 697 C C . ALA A 1 88 ? -6.434 -2.178 11.776 1.00 91.25 88 ALA A C 1
ATOM 699 O O . ALA A 1 88 ? -6.191 -1.812 10.626 1.00 91.25 88 ALA A O 1
ATOM 700 N N . GLY A 1 89 ? -5.684 -1.798 12.815 1.00 89.12 89 GLY A N 1
ATOM 701 C CA . GLY A 1 89 ? -4.515 -0.930 12.700 1.00 89.12 89 GLY A CA 1
ATOM 702 C C . GLY A 1 89 ? -3.420 -1.541 11.824 1.00 89.12 89 GLY A C 1
ATOM 703 O O . GLY A 1 89 ? -2.969 -0.893 10.881 1.00 89.12 89 GLY A O 1
ATOM 704 N N . LEU A 1 90 ? -3.052 -2.804 12.062 1.00 91.31 90 LEU A N 1
ATOM 705 C CA . LEU A 1 90 ? -2.081 -3.536 11.236 1.00 91.31 90 LEU A CA 1
ATOM 706 C C . LEU A 1 90 ? -2.508 -3.595 9.767 1.00 91.31 90 LEU A C 1
ATOM 708 O O . LEU A 1 90 ? -1.710 -3.300 8.879 1.00 91.31 90 LEU A O 1
ATOM 712 N N . LEU A 1 91 ? -3.776 -3.922 9.512 1.00 88.31 91 LEU A N 1
ATOM 713 C CA . LEU A 1 91 ? -4.331 -3.973 8.162 1.00 88.31 91 LEU A CA 1
ATOM 714 C C . LEU A 1 91 ? -4.337 -2.599 7.493 1.00 88.31 91 LEU A C 1
ATOM 716 O O . LEU A 1 91 ? -4.185 -2.535 6.284 1.00 88.31 91 LEU A O 1
ATOM 720 N N . SER A 1 92 ? -4.467 -1.506 8.245 1.00 88.81 92 SER A N 1
ATOM 721 C CA . SER A 1 92 ? -4.421 -0.145 7.695 1.00 88.81 92 SER A CA 1
ATOM 722 C C . SER A 1 92 ? -3.009 0.408 7.484 1.00 88.81 92 SER A C 1
ATOM 724 O O . SER A 1 92 ? -2.859 1.433 6.822 1.00 88.81 92 SER A O 1
ATOM 726 N N . ILE A 1 93 ? -1.958 -0.235 8.008 1.00 87.38 93 ILE A N 1
ATOM 727 C CA . ILE A 1 93 ? -0.619 0.373 8.084 1.00 87.38 93 ILE A CA 1
ATOM 728 C C . ILE A 1 93 ? -0.023 0.673 6.704 1.00 87.38 93 ILE A C 1
ATOM 730 O O . ILE A 1 93 ? 0.698 1.655 6.535 1.00 87.38 93 ILE A O 1
ATOM 734 N N . PHE A 1 94 ? -0.374 -0.126 5.691 1.00 82.88 94 PHE A N 1
ATOM 735 C CA . PHE A 1 94 ? 0.104 0.076 4.325 1.00 82.88 94 PHE A CA 1
ATOM 736 C C . PHE A 1 94 ? -0.364 1.425 3.748 1.00 82.88 94 PHE A C 1
ATOM 738 O O . PHE A 1 94 ? 0.286 1.953 2.852 1.00 82.88 94 PHE A O 1
ATOM 745 N N . THR A 1 95 ? -1.454 2.015 4.261 1.00 84.56 95 THR A N 1
ATOM 746 C CA . THR A 1 95 ? -1.965 3.324 3.806 1.00 84.56 95 THR A CA 1
ATOM 747 C C . THR A 1 95 ? -1.010 4.475 4.107 1.00 84.56 95 THR A C 1
ATOM 749 O O . THR A 1 95 ? -1.048 5.498 3.428 1.00 84.56 95 THR A O 1
ATOM 752 N N . LEU A 1 96 ? -0.117 4.299 5.084 1.00 83.44 96 LEU A N 1
ATOM 753 C CA . LEU A 1 96 ? 0.911 5.277 5.429 1.00 83.44 96 LEU A CA 1
ATOM 754 C C . LEU A 1 96 ? 2.117 5.203 4.487 1.00 83.44 96 LEU A C 1
ATOM 756 O O . LEU A 1 96 ? 2.848 6.181 4.358 1.00 83.44 96 LEU A O 1
ATOM 760 N N . LEU A 1 97 ? 2.326 4.079 3.795 1.00 83.81 97 LEU A N 1
ATOM 761 C CA . LEU A 1 97 ? 3.507 3.873 2.958 1.00 83.81 97 LEU A CA 1
ATOM 762 C C . LEU A 1 97 ? 3.560 4.844 1.756 1.00 83.81 97 LEU A C 1
ATOM 764 O O . LEU A 1 97 ? 4.588 5.506 1.594 1.00 83.81 97 LEU A O 1
ATOM 768 N N . PRO A 1 98 ? 2.486 5.017 0.949 1.00 81.44 98 PRO A N 1
ATOM 769 C CA . PRO A 1 98 ? 2.492 5.969 -0.163 1.00 81.44 98 PRO A CA 1
ATOM 770 C C . PRO A 1 98 ? 2.790 7.425 0.241 1.00 81.44 98 PRO A C 1
ATOM 772 O O . PRO A 1 98 ? 3.682 8.018 -0.367 1.00 81.44 98 PRO A O 1
ATOM 775 N N . PRO A 1 99 ? 2.128 8.030 1.252 1.00 82.94 99 PRO A N 1
ATOM 776 C CA . PRO A 1 99 ? 2.424 9.409 1.633 1.00 82.94 99 PRO A CA 1
ATOM 777 C C . PRO A 1 99 ? 3.844 9.578 2.185 1.00 82.94 99 PRO A C 1
ATOM 779 O O . PRO A 1 99 ? 4.476 10.594 1.903 1.00 82.94 99 PRO A O 1
ATOM 782 N N . ILE A 1 100 ? 4.385 8.580 2.896 1.00 87.44 100 ILE A N 1
ATOM 783 C CA . ILE A 1 100 ? 5.786 8.599 3.344 1.00 87.44 100 ILE A CA 1
ATOM 784 C C . ILE A 1 100 ? 6.733 8.642 2.135 1.00 87.44 100 ILE A C 1
ATOM 786 O O . ILE A 1 100 ? 7.619 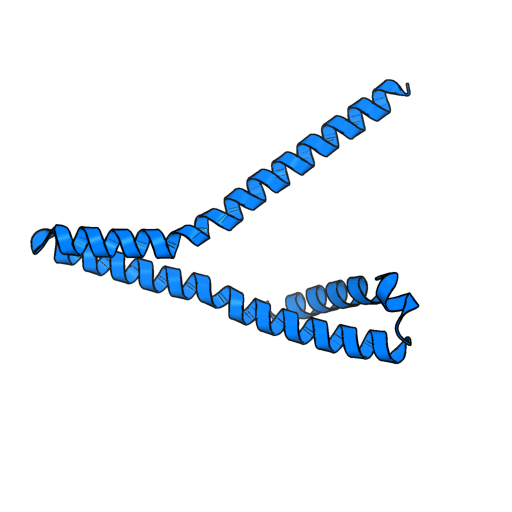9.495 2.078 1.00 87.44 100 ILE A O 1
ATOM 790 N N . LEU A 1 101 ? 6.531 7.769 1.143 1.00 86.81 101 LEU A N 1
ATOM 791 C CA . LEU A 1 101 ? 7.358 7.734 -0.068 1.00 86.81 101 LEU A CA 1
ATOM 792 C C . LEU A 1 101 ? 7.272 9.040 -0.865 1.00 86.81 101 LEU A C 1
ATOM 794 O O . LEU A 1 101 ? 8.302 9.572 -1.277 1.00 86.81 101 LEU A O 1
ATOM 798 N N . LEU A 1 102 ? 6.067 9.591 -1.036 1.00 87.56 102 LEU A N 1
ATOM 799 C CA . LEU A 1 102 ? 5.860 10.869 -1.723 1.00 87.56 102 LEU A CA 1
ATOM 800 C C . LEU A 1 102 ? 6.560 12.027 -1.005 1.00 87.56 102 LEU A C 1
ATOM 802 O O . LEU A 1 102 ? 7.157 12.883 -1.658 1.00 87.56 102 LEU A O 1
ATOM 806 N N . PHE A 1 103 ? 6.542 12.036 0.330 1.00 90.44 103 PHE A N 1
ATOM 807 C CA . PHE A 1 103 ? 7.252 13.039 1.118 1.00 90.44 103 PHE A CA 1
ATOM 808 C C . PHE A 1 103 ? 8.769 12.978 0.884 1.00 90.44 103 PHE A C 1
ATOM 810 O O . PHE A 1 103 ? 9.405 14.005 0.639 1.00 90.44 103 PHE A O 1
ATOM 817 N N . PHE A 1 104 ? 9.357 11.777 0.887 1.00 90.19 104 PHE A N 1
ATOM 818 C CA . PHE A 1 104 ? 10.781 11.601 0.589 1.00 90.19 104 PHE A CA 1
ATOM 819 C C . PHE A 1 104 ? 11.134 11.952 -0.860 1.00 90.19 104 PHE A C 1
ATOM 821 O O . PHE A 1 104 ? 12.139 12.629 -1.085 1.00 90.19 104 PHE A O 1
ATOM 828 N N . ALA A 1 105 ? 10.314 11.540 -1.829 1.00 87.00 105 ALA A N 1
ATOM 829 C CA . ALA A 1 105 ? 10.512 11.859 -3.242 1.00 87.00 105 ALA A CA 1
ATOM 830 C C . ALA A 1 105 ? 10.488 13.377 -3.482 1.00 87.00 105 ALA A C 1
ATOM 832 O O . ALA A 1 105 ? 11.403 13.922 -4.099 1.00 87.00 105 ALA A O 1
ATOM 833 N N . SER A 1 106 ? 9.499 14.066 -2.909 1.00 88.81 106 SER A N 1
ATOM 834 C CA . SER A 1 106 ? 9.392 15.528 -2.916 1.00 88.81 106 SER A CA 1
ATOM 835 C C . SER A 1 106 ? 10.644 16.190 -2.331 1.00 88.81 106 SER A C 1
ATOM 837 O O . SER A 1 106 ? 11.277 17.025 -2.978 1.00 88.81 106 SER A O 1
ATOM 839 N N . ASN A 1 107 ? 11.083 15.756 -1.146 1.00 87.62 107 ASN A N 1
ATOM 840 C CA . ASN A 1 107 ? 12.293 16.280 -0.509 1.00 87.62 107 ASN A CA 1
ATOM 841 C C . ASN A 1 107 ? 13.547 16.089 -1.379 1.00 87.62 107 ASN A C 1
ATOM 843 O O . ASN A 1 107 ? 14.413 16.960 -1.426 1.00 87.62 107 ASN A O 1
ATOM 847 N N . ASN A 1 108 ? 13.652 14.961 -2.083 1.00 85.12 108 ASN A N 1
ATOM 848 C CA . ASN A 1 108 ? 14.776 14.710 -2.977 1.00 85.12 108 ASN A CA 1
ATOM 849 C C . ASN A 1 108 ? 14.762 15.661 -4.187 1.00 85.12 108 ASN A C 1
ATOM 851 O O . ASN A 1 108 ? 15.789 16.253 -4.508 1.00 85.12 108 ASN A O 1
ATOM 855 N N . LEU A 1 109 ? 13.589 15.903 -4.784 1.00 82.06 109 LEU A N 1
ATOM 856 C CA . LEU A 1 109 ? 13.428 16.860 -5.886 1.00 82.06 109 LEU A CA 1
ATOM 857 C C . LEU A 1 109 ? 13.862 18.283 -5.491 1.00 82.06 109 LEU A C 1
ATOM 859 O O . LEU A 1 109 ? 14.582 18.946 -6.243 1.00 82.06 109 LEU A O 1
ATOM 863 N N . PHE A 1 110 ? 13.500 18.741 -4.288 1.00 81.75 110 PHE A N 1
ATOM 864 C CA . PHE A 1 110 ? 13.923 20.055 -3.789 1.00 81.75 110 PHE A CA 1
ATOM 865 C C . PHE A 1 110 ? 15.431 20.133 -3.502 1.00 81.75 110 PHE A C 1
ATOM 867 O O . PHE A 1 110 ? 16.059 21.158 -3.772 1.00 81.75 110 PHE A O 1
ATOM 874 N N . LYS A 1 111 ? 16.051 19.047 -3.024 1.00 74.00 111 LYS A N 1
ATOM 875 C CA . LYS A 1 111 ? 17.507 18.989 -2.805 1.00 74.00 111 LYS A CA 1
ATOM 876 C C . LYS A 1 111 ? 18.297 19.030 -4.114 1.00 74.00 111 LYS A C 1
ATOM 878 O O . LYS A 1 111 ? 19.284 19.762 -4.204 1.00 74.00 111 LYS A O 1
ATOM 883 N N . THR A 1 112 ? 17.849 18.307 -5.141 1.00 59.94 112 THR A N 1
ATOM 884 C CA . THR A 1 112 ? 18.480 18.314 -6.472 1.00 59.94 112 THR A CA 1
ATOM 885 C C . THR A 1 112 ? 18.420 19.701 -7.123 1.00 59.94 112 THR A C 1
ATOM 887 O O . THR A 1 112 ? 19.401 20.142 -7.723 1.00 59.94 112 THR A O 1
ATOM 890 N N . SER A 1 113 ? 17.316 20.435 -6.941 1.00 57.50 113 SER A N 1
ATOM 891 C CA . SER A 1 113 ? 17.175 21.830 -7.386 1.00 57.50 113 SER A CA 1
ATOM 892 C C . SER A 1 113 ? 18.223 22.762 -6.754 1.00 57.50 113 SER A C 1
ATOM 894 O O . SER A 1 113 ? 18.922 23.482 -7.473 1.00 57.50 113 SER A O 1
ATOM 896 N N . SER A 1 114 ? 18.398 22.715 -5.428 1.00 58.19 114 SER A N 1
ATOM 897 C CA . SER A 1 114 ? 19.395 23.547 -4.736 1.00 58.19 114 SER A CA 1
ATOM 898 C C . SER A 1 114 ? 20.839 23.191 -5.104 1.00 58.19 114 SER A C 1
ATOM 900 O O . SER A 1 114 ? 21.692 24.075 -5.186 1.00 58.19 114 SER A O 1
ATOM 902 N N . GLN A 1 115 ? 21.137 21.914 -5.356 1.00 58.28 115 GLN A N 1
ATOM 903 C CA . GLN A 1 115 ? 22.477 21.489 -5.765 1.00 58.28 115 GLN A CA 1
ATOM 904 C C . GLN A 1 115 ? 22.826 21.965 -7.186 1.00 58.28 115 GLN A C 1
ATOM 906 O O . GLN A 1 115 ? 23.951 22.406 -7.420 1.00 58.28 115 GLN A O 1
ATOM 911 N N . ASN A 1 116 ? 21.856 21.960 -8.107 1.00 56.19 116 ASN A N 1
ATOM 912 C CA . ASN A 1 116 ? 22.041 22.455 -9.472 1.00 56.19 116 ASN A CA 1
ATOM 913 C C . ASN A 1 116 ? 22.237 23.988 -9.509 1.00 56.19 116 ASN A C 1
ATOM 915 O O . ASN A 1 116 ? 23.153 24.487 -10.158 1.00 56.19 116 ASN A O 1
ATOM 919 N N . GLN A 1 117 ? 21.471 24.754 -8.720 1.00 57.09 117 GLN A N 1
ATOM 920 C CA . GLN A 1 117 ? 21.649 26.215 -8.635 1.00 57.09 117 GLN A CA 1
ATOM 921 C C . GLN A 1 117 ? 23.008 26.634 -8.048 1.00 57.09 117 GLN A C 1
ATOM 923 O O . GLN A 1 117 ? 23.614 27.603 -8.511 1.00 57.09 117 GLN A O 1
ATOM 928 N N . ASN A 1 118 ? 23.515 25.896 -7.057 1.00 56.34 118 ASN A N 1
ATOM 929 C CA . ASN A 1 118 ? 24.832 26.161 -6.475 1.00 56.34 118 ASN A CA 1
ATOM 930 C C . ASN A 1 118 ? 25.985 25.803 -7.424 1.00 56.34 118 ASN A C 1
ATOM 932 O O . ASN A 1 118 ? 27.020 26.465 -7.387 1.00 56.34 118 ASN A O 1
ATOM 936 N N . ALA A 1 119 ? 25.816 24.797 -8.289 1.00 56.28 119 ALA A N 1
ATOM 937 C CA . ALA A 1 119 ? 26.797 24.466 -9.320 1.00 56.28 119 ALA A CA 1
ATOM 938 C C . ALA A 1 119 ? 26.884 25.561 -10.397 1.00 56.28 119 ALA A C 1
ATOM 940 O O . ALA A 1 119 ? 27.985 25.970 -10.755 1.00 56.28 119 ALA A O 1
ATOM 941 N N . VAL A 1 120 ? 25.744 26.103 -10.844 1.00 57.91 120 VAL A N 1
ATOM 942 C CA . VAL A 1 120 ? 25.699 27.198 -11.832 1.00 57.91 120 VAL A CA 1
ATOM 943 C C . VAL A 1 120 ? 26.298 28.495 -11.272 1.00 57.91 120 VAL A C 1
ATOM 945 O O . VAL A 1 120 ? 27.079 29.148 -11.954 1.00 57.91 120 VAL A O 1
ATOM 948 N N . ARG A 1 121 ? 26.016 28.847 -10.008 1.00 56.78 121 ARG A N 1
ATOM 949 C CA . ARG A 1 121 ? 26.614 30.032 -9.357 1.00 56.78 121 ARG A CA 1
ATOM 950 C C . ARG A 1 121 ? 28.121 29.937 -9.119 1.00 56.78 121 ARG A C 1
ATOM 952 O O . ARG A 1 121 ? 28.750 30.970 -8.963 1.00 56.78 121 ARG A O 1
ATOM 959 N N . LYS A 1 122 ? 28.692 28.732 -9.048 1.00 53.84 122 LYS A N 1
ATOM 960 C CA . LYS A 1 122 ? 30.143 28.532 -8.886 1.00 53.84 122 LYS A CA 1
ATOM 961 C C . LYS A 1 122 ? 30.925 28.654 -10.199 1.00 53.84 122 LYS A C 1
ATOM 963 O O . LYS A 1 122 ? 32.151 28.643 -10.158 1.00 53.84 122 LYS A O 1
ATOM 968 N N . LEU A 1 123 ? 30.222 28.687 -11.331 1.00 55.41 123 LEU A N 1
ATOM 969 C CA . LEU A 1 123 ? 30.783 28.772 -12.683 1.00 55.41 123 LEU A CA 1
ATOM 970 C C . LEU A 1 123 ? 30.643 30.178 -13.302 1.00 55.41 123 LEU A C 1
ATOM 972 O O . LEU A 1 123 ? 31.100 30.381 -14.425 1.00 55.41 123 LEU A O 1
ATOM 976 N N . MET A 1 124 ? 30.022 31.120 -12.583 1.00 48.19 124 MET A N 1
ATOM 977 C CA . MET A 1 124 ? 30.046 32.568 -12.843 1.00 48.19 124 MET A CA 1
ATOM 978 C C . MET A 1 124 ? 31.038 33.242 -11.900 1.00 48.19 124 MET A C 1
ATOM 980 O O . MET A 1 124 ? 31.670 34.222 -12.345 1.00 48.19 124 MET A O 1
#

InterPro domains:
  IPR025273 Domain of unknown function DUF4064 [PF13273] (19-95)

Secondary structure (DSSP, 8-state):
--SHHHHHHHHHHHHHHHHHT-TTHHHHS-HHHHHHHHHHHHHHHHHHHHHHTHHHHHHHHHHHHHHHHHHHHTTT-HHHHHHHHHHHHHHHGGGGHHHHHHHHHHHHHHHHHHHHHHHHHT--